Protein AF-A0A2E7BJE0-F1 (afdb_monomer)

Secondary structure (DSSP, 8-state):
--------------------PPP-PEEEEETTEEEEEEE-GGG-EEEEEEETTEEEEEEE-SSPPPS--EEEEEESSS-EEEEEEEESSSSEEEE--HHHHHHHHHHHHH-SEEEEEETTEEEEEE-TTHHHHHHHHHHHHHHHHTS--S--PPPPP-

pLDDT: mean 74.45, std 17.7, range [32.0, 92.69]

Radius of gyration: 21.96 Å; Cα contacts (8 Å, |Δi|>4): 253; chains: 1; bounding box: 70×44×65 Å

Foldseek 3Di:
DDDDDDDDDDDDPPPPPPPPDQFDWDWDDDPQKIKTWTAFPPRKIWIWIQHPVGIKTKIFDPDFADDFQWKWKDFPPDDIDTFGWDDPDRGMIITDDPVVVVVVLVSLQPGQWMWMDTPNDIDIGGSPPSNVVSVVRLVVNCVVVVHRPDDDDPDPDD

Sequence (158 aa):
MKTLFTAVTLCCAFGSVHGMGQPQWQDRSVGDSFELRLPNEDGFASILVFGPQGVGVGFEFPELLEAGTAATIRSIPGEQFNVRVSRVNAQVVKVDSHNEIDQVMKVLQTAPRLVLRVGKQTTNFATFGSAEAVRRCWTQEEDAFGGFLFGRNPPPPR

Nearest PDB structures (foldseek):
  6sws-assembly2_C-3  TM=5.948E-01  e=1.634E-02  Homo sapiens
  5tsj-assembly1_D  TM=5.157E-01  e=3.946E-01  Thermus thermophilus HB8
  6o7v-assembly1_D  TM=5.622E-01  e=1.120E+00  Saccharomyces cerevisiae S288C
  7une-assembly1_O  TM=6.892E-01  e=1.557E+00  Bos taurus
  5oht-assembly2_B  TM=5.048E-01  e=4.419E+00  Escherichia coli K-12

Mean predicted aligned error: 11.96 Å

Structure (mmCIF, N/CA/C/O backbone):
data_AF-A0A2E7BJE0-F1
#
_entry.id   AF-A0A2E7BJE0-F1
#
loop_
_atom_site.group_PDB
_atom_site.id
_atom_site.type_symbol
_atom_site.label_atom_id
_atom_site.label_alt_id
_atom_site.label_comp_id
_atom_site.label_asym_id
_atom_site.label_entity_id
_atom_site.label_seq_id
_atom_site.pdbx_PDB_ins_code
_atom_site.Cartn_x
_atom_site.Cartn_y
_atom_site.Cartn_z
_atom_site.occupancy
_atom_site.B_iso_or_equiv
_atom_site.auth_seq_id
_atom_site.auth_comp_id
_atom_site.auth_asym_id
_atom_site.auth_atom_id
_atom_site.pdbx_PDB_model_num
ATOM 1 N N . MET A 1 1 ? 51.194 -28.363 45.060 1.00 41.12 1 MET A N 1
ATOM 2 C CA . MET A 1 1 ? 50.329 -27.282 44.534 1.00 41.12 1 MET A CA 1
ATOM 3 C C . MET A 1 1 ? 49.863 -27.648 43.130 1.00 41.12 1 MET A C 1
ATOM 5 O O . MET A 1 1 ? 50.675 -28.171 42.382 1.00 41.12 1 MET A O 1
ATOM 9 N N . LYS A 1 2 ? 48.605 -27.292 42.814 1.00 35.91 2 LYS A N 1
ATOM 10 C CA . LYS A 1 2 ? 47.868 -27.362 41.530 1.00 35.91 2 LYS A CA 1
ATOM 11 C C . LYS A 1 2 ? 46.969 -28.585 41.297 1.00 35.91 2 LYS A C 1
ATOM 13 O O . LYS A 1 2 ? 47.283 -29.504 40.556 1.00 35.91 2 LYS A O 1
ATOM 18 N N . THR A 1 3 ? 45.797 -28.490 41.919 1.00 39.25 3 THR A N 1
ATOM 19 C CA . THR A 1 3 ? 44.528 -29.135 41.568 1.00 39.25 3 THR A CA 1
ATOM 20 C C . THR A 1 3 ? 44.088 -28.674 40.171 1.00 39.25 3 THR A C 1
ATOM 22 O O . THR A 1 3 ? 43.962 -27.470 39.945 1.00 39.25 3 THR A O 1
ATOM 25 N N . LEU A 1 4 ? 43.868 -29.599 39.233 1.00 45.75 4 LEU A N 1
ATOM 26 C CA . LEU A 1 4 ? 43.217 -29.306 37.953 1.00 45.75 4 LEU A CA 1
ATOM 27 C C . LEU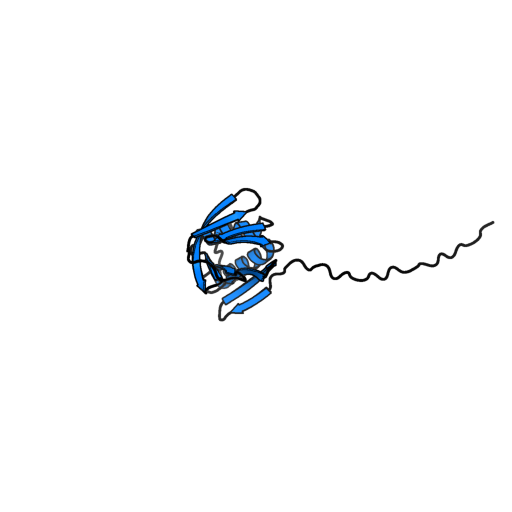 A 1 4 ? 41.696 -29.399 38.134 1.00 45.75 4 LEU A C 1
ATOM 29 O O . LEU A 1 4 ? 41.167 -30.459 38.457 1.00 45.75 4 LEU A O 1
ATOM 33 N N . PHE A 1 5 ? 41.010 -28.274 37.936 1.00 42.97 5 PHE A N 1
ATOM 34 C CA . PHE A 1 5 ? 39.556 -28.196 37.830 1.00 42.97 5 PHE A CA 1
ATOM 35 C C . PHE A 1 5 ? 39.138 -28.564 36.402 1.00 42.97 5 PHE A C 1
ATOM 37 O O . PHE A 1 5 ? 39.381 -27.803 35.467 1.00 42.97 5 PHE A O 1
ATOM 44 N N . THR A 1 6 ? 38.489 -29.713 36.227 1.00 48.44 6 THR A N 1
ATOM 45 C CA . THR A 1 6 ? 37.754 -30.037 34.999 1.00 48.44 6 THR A CA 1
ATOM 46 C C . THR A 1 6 ? 36.352 -29.446 35.123 1.00 48.44 6 THR A C 1
ATOM 48 O O . THR A 1 6 ? 35.513 -29.964 35.857 1.00 48.44 6 THR A O 1
ATOM 51 N N . ALA A 1 7 ? 36.110 -28.323 34.447 1.00 47.44 7 ALA A N 1
ATOM 52 C CA . ALA A 1 7 ? 34.785 -27.726 34.348 1.00 47.44 7 ALA A CA 1
ATOM 53 C C . ALA A 1 7 ? 33.920 -28.545 33.377 1.00 47.44 7 ALA A C 1
ATOM 55 O O . ALA A 1 7 ? 34.238 -28.675 32.197 1.00 47.44 7 ALA A O 1
ATOM 56 N N . VAL A 1 8 ? 32.823 -29.098 33.894 1.00 39.59 8 VAL A N 1
ATOM 57 C CA . VAL A 1 8 ? 31.731 -29.685 33.113 1.00 39.59 8 VAL A CA 1
ATOM 58 C C . VAL A 1 8 ? 30.942 -28.532 32.494 1.00 39.59 8 VAL A C 1
ATOM 60 O O . VAL A 1 8 ? 30.263 -27.789 33.200 1.00 39.59 8 VAL A O 1
ATOM 63 N N . THR A 1 9 ? 31.050 -28.348 31.179 1.00 41.47 9 THR A N 1
ATOM 64 C CA . THR A 1 9 ? 30.223 -27.391 30.434 1.00 41.47 9 THR A CA 1
ATOM 65 C C . THR A 1 9 ? 28.803 -27.940 30.331 1.00 41.47 9 THR A C 1
ATOM 67 O O . THR A 1 9 ? 28.523 -28.856 29.561 1.00 41.47 9 THR A O 1
ATOM 70 N N . LEU A 1 10 ? 27.914 -27.387 31.154 1.00 37.47 10 LEU A N 1
ATOM 71 C CA . LEU A 1 10 ? 26.484 -27.656 31.142 1.00 37.47 10 LEU A CA 1
ATOM 72 C C . LEU A 1 10 ? 25.804 -26.841 30.029 1.00 37.47 10 LEU A C 1
ATOM 74 O O . LEU A 1 10 ? 25.975 -25.629 29.941 1.00 37.47 10 LEU A O 1
ATOM 78 N N . CYS A 1 11 ? 25.043 -27.560 29.206 1.00 34.88 11 CYS A N 1
ATOM 79 C CA . CYS A 1 11 ? 23.914 -27.160 28.368 1.00 34.88 11 CYS A CA 1
ATOM 80 C C . CYS A 1 11 ? 23.576 -25.660 28.256 1.00 34.88 11 CYS A C 1
ATOM 82 O O . CYS A 1 11 ? 22.959 -25.092 29.150 1.00 34.88 11 CYS A O 1
ATOM 84 N N . CYS A 1 12 ? 23.742 -25.118 27.050 1.00 35.38 12 CYS A N 1
ATOM 85 C CA . CYS A 1 12 ? 22.712 -24.274 26.449 1.00 35.38 12 CYS A CA 1
ATOM 86 C C . CYS A 1 12 ? 22.310 -24.938 25.133 1.00 35.38 12 CYS A C 1
ATOM 88 O O . CYS A 1 12 ? 22.893 -24.683 24.081 1.00 35.38 12 CYS A O 1
ATOM 90 N N . ALA A 1 13 ? 21.323 -25.834 25.202 1.00 38.84 13 ALA A N 1
ATOM 91 C CA . ALA A 1 13 ? 20.488 -26.090 24.045 1.00 38.84 13 ALA A CA 1
ATOM 92 C C . ALA A 1 13 ? 19.822 -24.749 23.726 1.00 38.84 13 ALA A C 1
ATOM 94 O O . ALA A 1 13 ? 18.923 -24.311 24.445 1.00 38.84 13 ALA A O 1
ATOM 95 N N . PHE A 1 14 ? 20.326 -24.053 22.708 1.00 42.44 14 PHE A N 1
ATOM 96 C CA . PHE A 1 14 ? 19.620 -22.938 22.103 1.00 42.44 14 PHE A CA 1
ATOM 97 C C . PHE A 1 14 ? 18.357 -23.525 21.483 1.00 42.44 14 PHE A C 1
ATOM 99 O O . PHE A 1 14 ? 18.335 -23.918 20.320 1.00 42.44 14 PHE A O 1
ATOM 106 N N . GLY A 1 15 ? 17.310 -23.643 22.299 1.00 32.00 15 GLY A N 1
ATOM 107 C CA . GLY A 1 15 ? 15.957 -23.678 21.797 1.00 32.00 15 GLY A CA 1
ATOM 108 C C . GLY A 1 15 ? 15.804 -22.414 20.974 1.00 32.00 15 GLY A C 1
ATOM 109 O O . GLY A 1 15 ? 15.786 -21.312 21.523 1.00 32.00 15 GLY A O 1
ATOM 110 N N . SER A 1 16 ? 15.788 -22.571 19.655 1.00 35.09 16 SER A N 1
ATOM 111 C CA . SER A 1 16 ? 15.324 -21.544 18.744 1.00 35.09 16 SER A CA 1
ATOM 112 C C . SER A 1 16 ? 13.900 -21.222 19.172 1.00 35.09 16 SER A C 1
ATOM 114 O O . SER A 1 16 ? 12.951 -21.929 18.839 1.00 35.09 16 SER A O 1
ATOM 116 N N . VAL A 1 17 ? 13.757 -20.184 19.992 1.00 40.19 17 VAL A N 1
ATOM 117 C CA . VAL A 1 17 ? 12.490 -19.491 20.145 1.00 40.19 17 VAL A CA 1
ATOM 118 C C . VAL A 1 17 ? 12.124 -19.121 18.717 1.00 40.19 17 VAL A C 1
ATOM 120 O O . VAL A 1 17 ? 12.874 -18.389 18.071 1.00 40.19 17 VAL A O 1
ATOM 123 N N . HIS A 1 18 ? 11.047 -19.704 18.188 1.00 38.28 18 HIS A N 1
ATOM 124 C CA . HIS A 1 18 ? 10.419 -19.197 16.981 1.00 38.28 18 HIS A CA 1
ATOM 125 C C . HIS A 1 18 ? 10.107 -17.737 17.293 1.00 38.28 18 HIS A C 1
ATOM 127 O O . HIS A 1 18 ? 9.156 -17.440 18.016 1.00 38.28 18 HIS A O 1
ATOM 133 N N . GLY A 1 19 ? 10.992 -16.833 16.864 1.00 38.56 19 GLY A N 1
ATOM 134 C CA . GLY A 1 19 ? 10.733 -15.412 16.933 1.00 38.56 19 GLY A CA 1
ATOM 135 C C . GLY A 1 19 ? 9.394 -15.212 16.252 1.00 38.56 19 GLY A C 1
ATOM 136 O O . GLY A 1 19 ? 9.180 -15.769 15.176 1.00 38.56 19 GLY A O 1
ATOM 137 N N . MET A 1 20 ? 8.483 -14.494 16.906 1.00 46.56 20 MET A N 1
ATOM 138 C CA . MET A 1 20 ? 7.312 -13.936 16.241 1.00 46.56 20 MET A CA 1
ATOM 139 C C . MET A 1 20 ? 7.823 -13.259 14.971 1.00 46.56 20 MET A C 1
ATOM 141 O O . MET A 1 20 ? 8.477 -12.217 15.042 1.00 46.56 20 MET A O 1
ATOM 145 N N . GLY A 1 21 ? 7.672 -13.952 13.841 1.00 57.34 21 GLY A N 1
ATOM 146 C CA . GLY A 1 21 ? 8.295 -13.565 12.591 1.00 57.34 21 GLY A CA 1
ATOM 147 C C . GLY A 1 21 ? 7.739 -12.209 12.220 1.00 57.34 21 GLY A C 1
ATOM 148 O O . GLY A 1 21 ? 6.521 -12.042 12.169 1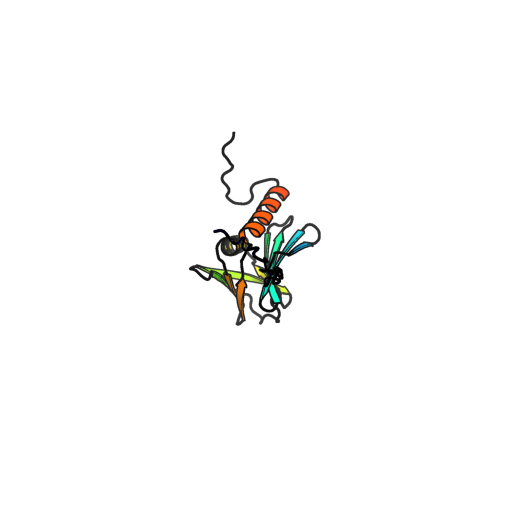.00 57.34 21 GLY A O 1
ATOM 149 N N . GLN A 1 22 ? 8.618 -11.231 12.015 1.00 63.62 22 GLN A N 1
ATOM 150 C CA . GLN A 1 22 ? 8.193 -9.962 11.442 1.00 63.62 22 GLN A CA 1
ATOM 151 C C . GLN A 1 22 ? 7.412 -10.258 10.155 1.00 63.62 22 GLN A C 1
ATOM 153 O O . GLN A 1 22 ? 7.837 -11.143 9.403 1.00 63.62 22 GLN A O 1
ATOM 158 N N . PRO A 1 23 ? 6.286 -9.571 9.899 1.00 71.44 23 PRO A N 1
ATOM 159 C CA . PRO A 1 23 ? 5.521 -9.823 8.693 1.00 71.44 23 PRO A CA 1
ATOM 160 C C . PRO A 1 23 ? 6.409 -9.652 7.461 1.00 71.44 23 PRO A C 1
ATOM 162 O O . PRO A 1 23 ? 7.149 -8.674 7.353 1.00 71.44 23 PRO A O 1
ATOM 165 N N . GLN A 1 24 ? 6.367 -10.630 6.560 1.00 79.75 24 GLN A N 1
ATOM 166 C CA . GLN A 1 24 ? 7.159 -10.633 5.334 1.00 79.75 24 GLN A CA 1
ATOM 167 C C . GLN A 1 24 ? 6.257 -10.444 4.121 1.00 79.75 24 GLN A C 1
ATOM 169 O O . GLN A 1 24 ? 5.105 -10.882 4.109 1.00 79.75 24 GLN A O 1
ATOM 174 N N . TRP A 1 25 ? 6.805 -9.803 3.092 1.00 85.50 25 TRP A N 1
ATOM 175 C CA . TRP A 1 25 ? 6.146 -9.692 1.800 1.00 85.50 25 TRP A CA 1
ATOM 176 C C . TRP A 1 25 ? 6.017 -11.069 1.158 1.00 85.50 25 TRP A C 1
ATOM 178 O O . TRP A 1 25 ? 7.005 -11.780 0.996 1.00 85.50 25 TRP A O 1
ATOM 188 N N . GLN A 1 26 ? 4.794 -11.410 0.778 1.00 86.75 26 GLN A N 1
ATOM 189 C CA . GLN A 1 26 ? 4.461 -12.588 -0.002 1.00 86.75 26 GLN A CA 1
ATOM 190 C C . GLN A 1 26 ? 4.305 -12.162 -1.453 1.00 86.75 26 GLN A C 1
ATOM 192 O O . GLN A 1 26 ? 3.567 -11.220 -1.747 1.00 86.75 26 GLN A O 1
ATOM 197 N N . ASP A 1 27 ? 5.014 -12.832 -2.348 1.00 87.06 27 ASP A N 1
ATOM 198 C CA . ASP A 1 27 ? 4.915 -12.595 -3.777 1.00 87.06 27 ASP A CA 1
ATOM 199 C C . ASP A 1 27 ? 3.991 -13.586 -4.481 1.00 87.06 27 ASP A C 1
ATOM 201 O O . ASP A 1 27 ? 3.870 -14.751 -4.098 1.00 87.06 27 ASP A O 1
ATOM 205 N N . ARG A 1 28 ? 3.315 -13.101 -5.525 1.00 86.31 28 ARG A N 1
ATOM 206 C CA . ARG A 1 28 ? 2.425 -13.907 -6.354 1.00 86.31 28 ARG A CA 1
ATOM 207 C C . ARG A 1 28 ? 2.326 -13.341 -7.767 1.00 86.31 28 ARG A C 1
ATOM 209 O O . ARG A 1 28 ? 2.110 -12.150 -7.949 1.00 86.31 28 ARG A O 1
ATOM 216 N N . SER A 1 29 ? 2.378 -14.203 -8.779 1.00 84.88 29 SER A N 1
ATOM 217 C CA . SER A 1 29 ? 2.027 -13.828 -10.156 1.00 84.88 29 SER A CA 1
ATOM 218 C C . SER A 1 29 ? 0.507 -13.781 -10.356 1.00 84.88 29 SER A C 1
ATOM 220 O O . SER A 1 29 ? -0.219 -14.685 -9.930 1.00 84.88 29 SER A O 1
ATOM 222 N N . VAL A 1 30 ? 0.027 -12.739 -11.033 1.00 82.25 30 VAL A N 1
ATOM 223 C CA . VAL A 1 30 ? -1.387 -12.472 -11.325 1.00 82.25 30 VAL A CA 1
ATOM 224 C C . VAL A 1 30 ? -1.522 -12.088 -12.802 1.00 82.25 30 VAL A C 1
ATOM 226 O O . VAL A 1 30 ? -1.518 -10.914 -13.161 1.00 82.25 30 VAL A O 1
ATOM 229 N N . GLY A 1 31 ? -1.633 -13.091 -13.678 1.00 83.25 31 GLY A N 1
ATOM 230 C CA . GLY A 1 31 ? -1.600 -12.873 -15.130 1.00 83.25 31 GLY A CA 1
ATOM 231 C C . GLY A 1 31 ? -0.245 -12.311 -15.568 1.00 83.25 31 GLY A C 1
ATOM 232 O O . GLY A 1 31 ? 0.786 -12.834 -15.152 1.00 83.25 31 GLY A O 1
ATOM 233 N N . ASP A 1 32 ? -0.262 -11.226 -16.344 1.00 80.94 32 ASP A N 1
ATOM 234 C CA . ASP A 1 32 ? 0.942 -10.470 -16.735 1.00 80.94 32 ASP A CA 1
ATOM 235 C C . ASP A 1 32 ? 1.431 -9.508 -15.638 1.00 80.94 32 ASP A C 1
ATOM 237 O O . ASP A 1 32 ? 2.372 -8.742 -15.845 1.00 80.94 32 ASP A O 1
ATOM 241 N N . SER A 1 33 ? 0.776 -9.525 -14.476 1.00 81.81 33 SER A N 1
ATOM 242 C CA . SER A 1 33 ? 1.116 -8.699 -13.327 1.00 81.81 33 SER A CA 1
ATOM 243 C C . SER A 1 33 ? 1.746 -9.520 -12.204 1.00 81.81 33 SER A C 1
ATOM 245 O O . SER A 1 33 ? 1.633 -10.745 -12.121 1.00 81.81 33 SER A O 1
ATOM 247 N N . PHE A 1 34 ? 2.383 -8.819 -11.283 1.00 84.00 34 PHE A N 1
ATOM 248 C CA . PHE A 1 34 ? 3.000 -9.341 -10.081 1.00 84.00 34 PHE A CA 1
ATOM 249 C C . PHE A 1 34 ? 2.425 -8.619 -8.867 1.00 84.00 34 PHE A C 1
ATOM 251 O O . PHE A 1 34 ? 2.302 -7.398 -8.863 1.00 84.00 34 PHE A O 1
ATOM 258 N N . GLU A 1 35 ? 2.053 -9.368 -7.840 1.00 88.44 35 GLU A N 1
ATOM 259 C CA . GLU A 1 35 ? 1.487 -8.850 -6.603 1.00 88.44 35 GLU A CA 1
ATOM 260 C C . GLU A 1 35 ? 2.453 -9.107 -5.449 1.00 88.44 35 GLU A C 1
ATOM 262 O O . GLU A 1 35 ? 2.961 -10.216 -5.271 1.00 88.44 35 GLU A O 1
ATOM 267 N N . LEU A 1 36 ? 2.684 -8.071 -4.647 1.00 88.62 36 LEU A N 1
ATOM 268 C CA . LEU A 1 36 ? 3.309 -8.160 -3.342 1.00 88.62 36 LEU A CA 1
ATOM 269 C C . LEU A 1 36 ? 2.266 -7.875 -2.281 1.00 88.62 36 LEU A C 1
ATOM 271 O O . LEU A 1 36 ? 1.646 -6.812 -2.270 1.00 88.62 36 LEU A O 1
ATOM 275 N N . ARG A 1 37 ? 2.113 -8.808 -1.351 1.00 89.44 37 ARG A N 1
ATOM 276 C CA . ARG A 1 37 ? 1.179 -8.690 -0.241 1.00 89.44 37 ARG A CA 1
ATOM 277 C C . ARG A 1 37 ? 1.933 -8.739 1.073 1.00 89.44 37 ARG A C 1
ATOM 279 O O . ARG A 1 37 ? 2.669 -9.685 1.328 1.00 89.44 37 ARG A O 1
ATOM 286 N N . LEU A 1 38 ? 1.744 -7.730 1.914 1.00 88.75 38 LEU A N 1
ATOM 287 C CA . LEU A 1 38 ? 2.269 -7.698 3.276 1.00 88.75 38 LEU A CA 1
ATOM 288 C C . LEU A 1 38 ? 1.109 -7.930 4.243 1.00 88.75 38 LEU A C 1
ATOM 290 O O . LEU A 1 38 ? 0.328 -7.000 4.472 1.00 88.75 38 LEU A O 1
ATOM 294 N N . PRO A 1 39 ? 0.964 -9.144 4.800 1.00 88.75 39 PRO A N 1
ATOM 295 C CA . PRO A 1 39 ? 0.046 -9.369 5.905 1.00 88.75 39 PRO A CA 1
ATOM 296 C C . PRO A 1 39 ? 0.449 -8.495 7.092 1.00 88.75 39 PRO A C 1
ATOM 298 O O . PRO A 1 39 ? 1.631 -8.290 7.351 1.00 88.75 39 PRO A O 1
ATOM 301 N N . ASN A 1 40 ? -0.533 -7.982 7.809 1.00 84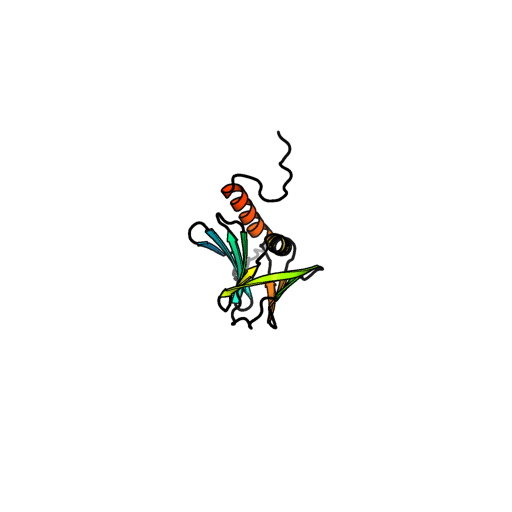.75 40 ASN A N 1
ATOM 302 C CA . ASN A 1 40 ? -0.357 -7.193 9.017 1.00 84.75 40 ASN A CA 1
ATOM 303 C C . ASN A 1 40 ? -1.068 -7.877 10.192 1.00 84.75 40 ASN A C 1
ATOM 305 O O . ASN A 1 40 ? -1.606 -8.979 10.060 1.00 84.75 40 ASN A O 1
ATOM 309 N N . GLU A 1 41 ? -1.040 -7.228 11.354 1.00 79.06 41 GLU A N 1
ATOM 310 C CA . GLU A 1 41 ? -1.816 -7.646 12.526 1.00 79.06 41 GLU A CA 1
ATOM 311 C C . GLU A 1 41 ? -3.315 -7.725 12.175 1.00 79.06 41 GLU A C 1
ATOM 313 O O . GLU A 1 41 ? -3.762 -7.112 11.207 1.00 79.06 41 GLU A O 1
ATOM 318 N N . ASP A 1 42 ? -4.084 -8.527 12.913 1.00 83.38 42 ASP A N 1
ATOM 319 C CA . ASP A 1 42 ? -5.552 -8.629 12.809 1.00 83.38 42 ASP A CA 1
ATOM 320 C C . ASP A 1 42 ? -6.133 -8.966 11.414 1.00 83.38 42 ASP A C 1
ATOM 322 O O . ASP A 1 42 ? -7.326 -8.800 11.171 1.00 83.38 42 ASP A O 1
ATOM 326 N N . GLY A 1 43 ? -5.316 -9.484 10.490 1.00 83.75 43 GLY A N 1
ATOM 327 C CA . GLY A 1 43 ? -5.759 -9.917 9.158 1.00 83.75 43 GLY A CA 1
ATOM 328 C C . GLY A 1 43 ? -5.794 -8.816 8.093 1.00 83.75 43 GLY A C 1
ATOM 329 O O . GLY A 1 43 ? -6.233 -9.074 6.974 1.00 83.75 43 GLY A O 1
ATOM 330 N N . PHE A 1 44 ? -5.306 -7.611 8.399 1.00 89.38 44 PHE A N 1
ATOM 331 C CA . PHE A 1 44 ? -5.125 -6.556 7.399 1.00 89.38 44 PHE A CA 1
ATOM 332 C C . PHE A 1 44 ? -3.997 -6.902 6.417 1.00 89.38 44 PHE A C 1
ATOM 334 O O . PHE A 1 44 ? -3.068 -7.639 6.753 1.00 89.38 44 PHE A O 1
ATOM 341 N N . ALA A 1 45 ? -4.016 -6.328 5.212 1.00 90.44 45 ALA A N 1
ATOM 342 C CA . ALA A 1 45 ? -2.881 -6.439 4.297 1.00 90.44 45 ALA A CA 1
ATOM 343 C C . ALA A 1 45 ? -2.649 -5.176 3.463 1.00 90.44 45 ALA A C 1
ATOM 345 O O . ALA A 1 45 ? -3.594 -4.551 2.985 1.00 90.44 45 ALA A O 1
ATOM 346 N N . SER A 1 46 ? -1.377 -4.841 3.249 1.00 91.19 46 SER A N 1
ATOM 347 C CA . SER A 1 46 ? -0.970 -3.900 2.201 1.00 91.19 46 SER A CA 1
ATOM 348 C C . SER A 1 46 ? -0.720 -4.688 0.919 1.00 91.19 46 SER A C 1
ATOM 350 O O . SER A 1 46 ? -0.066 -5.732 0.961 1.00 91.19 46 SER A O 1
ATOM 352 N N . ILE A 1 47 ? -1.222 -4.196 -0.209 1.00 91.50 47 ILE A N 1
ATOM 353 C CA . ILE A 1 47 ? -1.124 -4.856 -1.512 1.00 91.50 47 ILE A CA 1
ATOM 354 C C . ILE A 1 47 ? -0.448 -3.899 -2.484 1.00 91.50 47 ILE A C 1
ATOM 356 O O . ILE A 1 47 ? -0.866 -2.750 -2.626 1.00 91.50 47 ILE A O 1
ATOM 360 N N . LEU A 1 48 ? 0.576 -4.381 -3.174 1.00 90.19 48 LEU A N 1
ATOM 361 C CA . LEU A 1 48 ? 1.192 -3.690 -4.291 1.00 90.19 48 LEU A CA 1
ATOM 362 C C . LEU A 1 48 ? 1.075 -4.566 -5.534 1.00 90.19 48 LEU A C 1
ATOM 364 O O . LEU A 1 48 ? 1.397 -5.748 -5.476 1.00 90.19 48 LEU A O 1
ATOM 368 N N . VAL A 1 49 ? 0.619 -3.999 -6.644 1.00 87.56 49 VAL A N 1
ATOM 369 C CA . VAL A 1 49 ? 0.460 -4.704 -7.920 1.00 87.56 49 VAL A CA 1
ATOM 370 C C . VAL A 1 49 ? 1.308 -4.010 -8.974 1.00 87.56 49 VAL A C 1
ATOM 372 O O . VAL A 1 49 ? 1.293 -2.788 -9.069 1.00 87.56 49 VAL A O 1
ATOM 375 N N . PHE A 1 50 ? 2.010 -4.792 -9.782 1.00 82.69 50 PHE A N 1
ATOM 376 C CA . PHE A 1 50 ? 2.925 -4.332 -10.822 1.00 82.69 50 PHE A CA 1
ATOM 377 C C . PHE A 1 50 ? 2.561 -5.006 -12.120 1.00 82.69 50 PHE A C 1
ATOM 379 O O . PHE A 1 50 ? 2.374 -6.215 -12.133 1.00 82.69 50 PHE A O 1
ATOM 386 N N . GLY A 1 51 ? 2.484 -4.265 -13.212 1.00 78.44 51 GLY A N 1
ATOM 387 C CA . GLY A 1 51 ? 2.246 -4.872 -14.512 1.00 78.44 51 GLY A CA 1
ATOM 388 C C . GLY A 1 51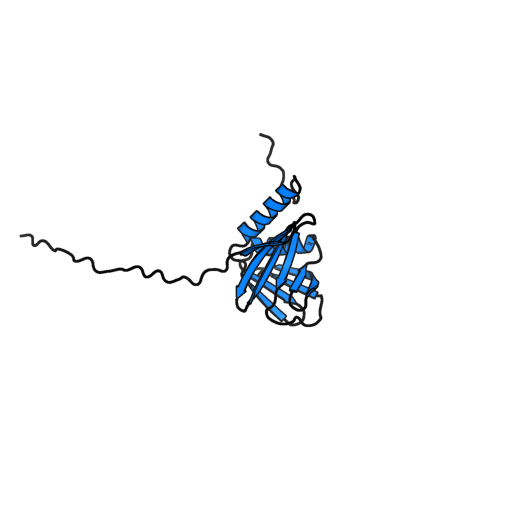 ? 2.396 -3.873 -15.647 1.00 78.44 51 GLY A C 1
ATOM 389 O O . GLY A 1 51 ? 2.798 -2.733 -15.416 1.00 78.44 51 GLY A O 1
ATOM 390 N N . PRO A 1 52 ? 2.007 -4.255 -16.873 1.00 71.06 52 PRO A N 1
ATOM 391 C CA . PRO A 1 52 ? 2.139 -3.412 -18.065 1.00 71.06 52 PRO A CA 1
ATOM 392 C C . PRO A 1 52 ? 1.422 -2.056 -17.971 1.00 71.06 52 PRO A C 1
ATOM 394 O O . PRO A 1 52 ? 1.673 -1.168 -18.778 1.00 71.06 52 PRO A O 1
ATOM 397 N N . GLN A 1 53 ? 0.503 -1.904 -17.013 1.00 73.44 53 GLN A N 1
ATOM 398 C CA . GLN A 1 53 ? -0.254 -0.673 -16.773 1.00 73.44 53 GLN A CA 1
ATOM 399 C C . GLN A 1 53 ? 0.297 0.176 -15.611 1.00 73.44 53 GLN A C 1
ATOM 401 O O . GLN A 1 53 ? -0.357 1.136 -15.210 1.00 73.44 53 GLN A O 1
ATOM 406 N N . GLY A 1 54 ? 1.474 -0.172 -15.079 1.00 78.94 54 GLY A N 1
ATOM 407 C CA . GLY A 1 54 ? 2.159 0.537 -13.994 1.00 78.94 54 GLY A CA 1
ATOM 408 C C . GLY A 1 54 ? 1.947 -0.084 -12.610 1.00 78.94 54 GLY A C 1
ATOM 409 O O . GLY A 1 54 ? 1.600 -1.264 -12.475 1.00 78.94 54 GLY A O 1
ATOM 410 N N . VAL A 1 55 ? 2.166 0.731 -11.573 1.00 84.12 55 VAL A N 1
ATOM 411 C CA . VAL A 1 55 ? 1.995 0.360 -10.158 1.00 84.12 55 VAL A CA 1
ATOM 412 C C . VAL A 1 55 ? 0.574 0.621 -9.667 1.00 84.12 55 VAL A C 1
ATOM 414 O O . VAL A 1 55 ? 0.002 1.687 -9.881 1.00 84.12 55 VAL A O 1
ATOM 417 N N . GLY A 1 56 ? 0.023 -0.328 -8.916 1.00 88.50 56 GLY A N 1
ATOM 418 C CA . GLY A 1 56 ? -1.163 -0.152 -8.086 1.00 88.50 56 GLY A CA 1
ATOM 419 C C . GLY A 1 56 ? -0.839 -0.346 -6.609 1.00 88.50 56 GLY A C 1
ATOM 420 O O . GLY A 1 56 ? -0.112 -1.266 -6.245 1.00 88.50 56 GLY A O 1
ATOM 421 N N . VAL A 1 57 ? -1.427 0.489 -5.752 1.00 91.25 57 VAL A N 1
ATOM 422 C CA . VAL A 1 57 ? -1.362 0.336 -4.292 1.00 91.25 57 VAL A CA 1
ATOM 423 C C . VAL A 1 57 ? -2.769 0.145 -3.751 1.00 91.25 57 VAL A C 1
ATOM 425 O O . VAL A 1 57 ? -3.681 0.905 -4.088 1.00 91.25 57 VAL A O 1
ATOM 428 N N . GLY A 1 58 ? -2.944 -0.868 -2.912 1.00 92.69 58 GLY A N 1
ATOM 429 C CA . GLY A 1 58 ? -4.211 -1.195 -2.286 1.00 92.69 58 GLY A CA 1
ATOM 430 C C . GLY A 1 58 ? -4.061 -1.670 -0.850 1.00 92.69 58 GLY A C 1
ATOM 431 O O . GLY A 1 58 ? -2.965 -1.953 -0.364 1.00 92.69 58 GLY A O 1
ATOM 432 N N . PHE A 1 59 ? -5.198 -1.743 -0.171 1.00 92.62 59 PHE A N 1
ATOM 433 C CA . PHE A 1 59 ? -5.293 -2.148 1.224 1.00 92.62 59 PHE A CA 1
ATOM 434 C C . PHE A 1 59 ? -6.494 -3.063 1.406 1.00 92.62 59 PHE A C 1
ATOM 436 O O . PHE A 1 59 ? -7.587 -2.764 0.918 1.00 92.62 59 PHE A O 1
ATOM 443 N N . GLU A 1 60 ? -6.277 -4.161 2.118 1.00 92.19 60 GLU A N 1
ATOM 444 C CA . GLU A 1 60 ? -7.293 -5.153 2.435 1.00 92.19 60 GLU A CA 1
ATOM 445 C C . GLU A 1 60 ? -7.613 -5.157 3.923 1.00 92.19 60 GLU A C 1
ATOM 447 O O . GLU A 1 60 ? -6.723 -5.093 4.779 1.00 92.19 60 GLU A O 1
ATOM 452 N N . PHE A 1 61 ? -8.910 -5.243 4.200 1.00 91.31 61 PHE A N 1
ATOM 453 C CA . PHE A 1 61 ? -9.496 -5.195 5.526 1.00 91.31 61 PHE A CA 1
ATOM 454 C C . PHE A 1 61 ? -10.152 -6.548 5.854 1.00 91.31 61 PHE A C 1
ATOM 456 O O . PHE A 1 61 ? -10.810 -7.134 4.994 1.00 91.31 61 PHE A O 1
ATOM 463 N N . PRO A 1 62 ? -10.031 -7.045 7.098 1.00 88.94 62 PRO A N 1
ATOM 464 C CA . PRO A 1 62 ? -10.672 -8.287 7.526 1.00 88.94 62 PRO A CA 1
ATOM 465 C C . PRO A 1 62 ? -12.200 -8.152 7.565 1.00 88.94 62 PRO A C 1
ATOM 467 O O . PRO A 1 62 ? -12.917 -9.135 7.401 1.00 88.94 62 PRO A O 1
ATOM 470 N N . GLU A 1 63 ? -12.709 -6.928 7.719 1.00 88.62 63 GLU A N 1
ATOM 471 C CA . GLU A 1 63 ? -14.133 -6.608 7.760 1.00 88.62 63 GLU A CA 1
ATOM 472 C C . GLU A 1 63 ? -14.576 -5.810 6.532 1.00 88.62 63 GLU A C 1
ATOM 474 O O . GLU A 1 63 ? -13.777 -5.169 5.846 1.00 88.62 63 GLU A O 1
ATOM 479 N N . LEU A 1 64 ? -15.885 -5.828 6.272 1.00 89.19 64 LEU A N 1
ATOM 480 C CA . LEU A 1 64 ? -16.487 -5.046 5.197 1.00 89.19 64 LEU A CA 1
ATOM 481 C C . LEU A 1 64 ? -16.298 -3.549 5.458 1.00 89.19 64 LEU A C 1
ATOM 483 O O . LEU A 1 64 ? -16.554 -3.046 6.554 1.00 89.19 64 LEU A O 1
ATOM 487 N N . LEU A 1 65 ? -15.899 -2.829 4.415 1.00 84.31 65 LEU A N 1
ATOM 488 C CA . LEU A 1 65 ? -15.742 -1.384 4.469 1.00 84.31 65 LEU A CA 1
ATOM 489 C C . LEU A 1 65 ? -17.109 -0.692 4.394 1.00 84.31 65 LEU A C 1
ATOM 491 O O . LEU A 1 65 ? -17.887 -0.922 3.455 1.00 84.31 65 LEU A O 1
ATOM 495 N N . GLU A 1 66 ? -17.375 0.240 5.316 1.00 80.00 66 GLU A N 1
ATOM 496 C CA . GLU A 1 66 ? -18.525 1.149 5.196 1.00 80.00 66 GLU A CA 1
ATOM 497 C C . GLU A 1 66 ? -18.473 1.896 3.853 1.00 80.00 66 GLU A C 1
ATOM 499 O O . GLU A 1 66 ? -17.397 2.203 3.338 1.00 80.00 66 GLU A O 1
ATOM 504 N N . ALA A 1 67 ? -19.631 2.170 3.248 1.00 66.62 67 ALA A N 1
ATOM 505 C CA . ALA A 1 67 ? -19.699 2.890 1.978 1.00 66.62 67 ALA A CA 1
ATOM 506 C C . ALA A 1 67 ? -19.066 4.292 2.108 1.00 66.62 67 ALA A C 1
ATOM 508 O O . ALA A 1 67 ? -19.565 5.148 2.834 1.00 66.62 67 ALA A O 1
ATOM 509 N N . GLY A 1 68 ? -17.959 4.516 1.399 1.00 66.69 68 GLY A N 1
ATOM 510 C CA . GLY A 1 68 ? -17.210 5.770 1.391 1.00 66.69 68 GLY A CA 1
ATOM 511 C C . GLY A 1 68 ? -15.954 5.653 0.526 1.00 66.69 68 GLY A C 1
ATOM 512 O O . GLY A 1 68 ? -15.346 4.587 0.462 1.00 66.69 68 GLY A O 1
ATOM 513 N N . THR A 1 69 ? -15.596 6.732 -0.172 1.00 65.62 69 THR A N 1
ATOM 514 C CA . THR A 1 69 ? -14.477 6.787 -1.142 1.00 65.62 69 THR A CA 1
ATOM 515 C C . THR A 1 69 ? -13.329 7.692 -0.696 1.00 65.62 69 THR A C 1
ATOM 517 O O . THR A 1 69 ? -12.314 7.811 -1.379 1.00 65.62 69 THR A O 1
ATOM 520 N N . ALA A 1 70 ? -13.479 8.363 0.447 1.00 76.69 70 ALA A N 1
ATOM 521 C CA . ALA A 1 70 ? -12.437 9.213 0.996 1.00 76.69 70 ALA A CA 1
ATOM 522 C C . ALA A 1 70 ? -11.532 8.393 1.914 1.00 76.69 70 ALA A C 1
ATOM 524 O O . ALA A 1 70 ? -12.015 7.757 2.860 1.00 76.69 70 ALA A O 1
ATOM 525 N N . ALA A 1 71 ? -10.229 8.458 1.646 1.00 86.38 71 ALA A N 1
ATOM 526 C CA . ALA A 1 71 ? -9.216 7.909 2.519 1.00 86.38 71 ALA A CA 1
ATOM 527 C C . ALA A 1 71 ? -8.196 8.970 2.933 1.00 86.38 71 ALA A C 1
ATOM 529 O O . ALA A 1 71 ? -7.816 9.862 2.172 1.00 86.38 71 ALA A O 1
ATOM 530 N N . THR A 1 72 ? -7.733 8.851 4.168 1.00 87.81 72 THR A N 1
ATOM 531 C CA . THR A 1 72 ? -6.636 9.657 4.692 1.00 87.81 72 THR A CA 1
ATOM 532 C C . THR A 1 72 ? -5.523 8.719 5.117 1.00 87.81 72 THR A C 1
ATOM 534 O O . THR A 1 72 ? -5.754 7.786 5.886 1.00 87.81 72 THR A O 1
ATOM 537 N N . ILE A 1 73 ? 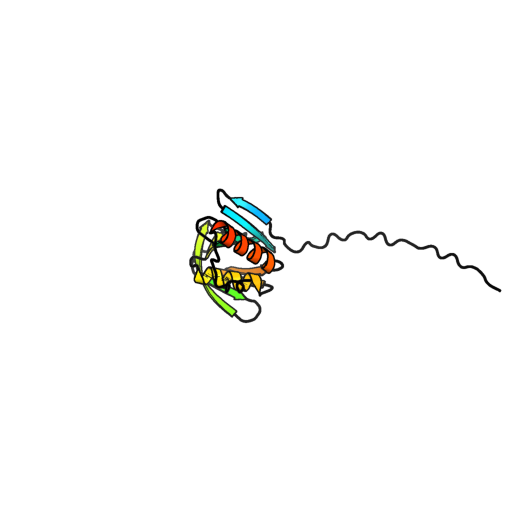-4.318 8.988 4.629 1.00 86.25 73 ILE A N 1
ATOM 538 C CA . ILE A 1 73 ? -3.103 8.264 4.980 1.00 86.25 73 ILE A CA 1
ATOM 539 C C . ILE A 1 73 ? -2.236 9.158 5.852 1.00 86.25 73 ILE A C 1
ATOM 541 O O . ILE A 1 73 ? -2.088 10.348 5.587 1.00 86.25 73 ILE A O 1
ATOM 545 N N . ARG A 1 74 ? -1.650 8.589 6.901 1.00 86.50 74 ARG A N 1
ATOM 546 C CA . ARG A 1 74 ? -0.739 9.295 7.797 1.00 86.50 74 ARG A CA 1
ATOM 547 C C . ARG A 1 74 ? 0.468 8.433 8.142 1.00 86.50 74 ARG A C 1
ATOM 549 O O . ARG A 1 74 ? 0.310 7.277 8.526 1.00 86.50 74 ARG A O 1
ATOM 556 N N . SER A 1 75 ? 1.667 9.005 8.075 1.00 79.88 75 SER A N 1
ATOM 557 C CA . SER A 1 75 ? 2.857 8.407 8.684 1.00 79.88 75 SER A CA 1
ATOM 558 C C . SER A 1 75 ? 2.877 8.720 10.185 1.00 79.88 75 SER A C 1
ATOM 560 O O . SER A 1 75 ? 2.518 9.820 10.620 1.00 79.88 75 SER A O 1
ATOM 562 N N . ILE A 1 76 ? 3.275 7.753 11.019 1.00 67.81 76 ILE A N 1
ATOM 563 C CA . ILE A 1 76 ? 3.279 7.962 12.480 1.00 67.81 76 ILE A CA 1
ATOM 564 C C . ILE A 1 76 ? 4.261 9.068 12.925 1.00 67.81 76 ILE A C 1
ATOM 566 O O . ILE A 1 76 ? 3.950 9.756 13.899 1.00 67.81 76 ILE A O 1
ATOM 570 N N . PRO A 1 77 ? 5.332 9.391 12.175 1.00 60.53 77 PRO A N 1
ATOM 571 C CA . PRO A 1 77 ? 5.943 10.710 12.256 1.00 60.53 77 PRO A CA 1
ATOM 572 C C . PRO A 1 77 ? 5.586 11.591 11.043 1.00 60.53 77 PRO A C 1
ATOM 574 O O . PRO A 1 77 ? 6.151 11.445 9.962 1.00 60.53 77 PRO A O 1
ATOM 577 N N . GLY A 1 78 ? 4.716 12.579 11.276 1.00 62.66 78 GLY A N 1
ATOM 578 C CA . GLY A 1 78 ? 4.852 13.912 10.673 1.00 62.66 78 GLY A CA 1
ATOM 579 C C . GLY A 1 78 ? 3.989 14.291 9.466 1.00 62.66 78 GLY A C 1
ATOM 580 O O . GLY A 1 78 ? 3.724 15.481 9.325 1.00 62.66 78 GLY A O 1
ATOM 581 N N . GLU A 1 79 ? 3.501 13.366 8.633 1.00 78.56 79 GLU A N 1
ATOM 582 C CA . GLU A 1 79 ? 2.798 13.745 7.390 1.00 78.56 79 GLU A CA 1
ATOM 583 C C . GLU A 1 79 ? 1.419 13.080 7.269 1.00 78.56 79 GLU A C 1
ATOM 585 O O . GLU A 1 79 ? 1.251 11.892 7.553 1.00 78.56 79 GLU A O 1
ATOM 590 N N . GLN A 1 80 ? 0.419 13.865 6.854 1.00 84.38 80 GLN A N 1
ATOM 591 C CA . GLN A 1 80 ? -0.931 13.406 6.530 1.00 84.38 80 GLN A CA 1
ATOM 592 C C . GLN A 1 80 ? -1.258 13.782 5.084 1.00 84.38 80 GLN A C 1
ATOM 594 O O . GLN A 1 80 ? -1.121 14.938 4.690 1.00 84.38 80 GLN A O 1
ATOM 599 N N . PHE A 1 81 ? -1.763 12.809 4.335 1.00 87.00 81 PHE A N 1
ATOM 600 C CA . PHE A 1 81 ? -2.149 12.927 2.939 1.00 87.00 81 PHE A CA 1
ATOM 601 C C . PHE A 1 81 ? -3.605 12.506 2.781 1.00 87.00 81 PHE A C 1
ATOM 603 O O . PHE A 1 81 ? -4.040 11.495 3.335 1.00 87.00 81 PHE A O 1
ATOM 610 N N . ASN A 1 82 ? -4.366 13.275 2.013 1.00 88.62 82 ASN A N 1
ATOM 611 C CA . ASN A 1 82 ? -5.670 12.824 1.547 1.00 88.62 82 ASN A CA 1
ATOM 612 C C . ASN A 1 82 ? -5.454 12.122 0.216 1.00 88.62 82 ASN A C 1
ATOM 614 O O . ASN A 1 82 ? -4.831 12.701 -0.672 1.00 88.62 82 ASN A O 1
ATOM 618 N N . VAL A 1 83 ? -5.957 10.899 0.100 1.00 89.50 83 VAL A N 1
ATOM 619 C CA . VAL A 1 83 ? -5.852 10.109 -1.123 1.00 89.50 83 VAL A CA 1
ATOM 620 C C . VAL A 1 83 ? -7.244 9.703 -1.579 1.00 89.50 83 VAL A C 1
ATOM 622 O O . VAL A 1 83 ? -8.126 9.409 -0.762 1.00 89.50 83 VAL A O 1
ATOM 625 N N . ARG A 1 84 ? -7.464 9.696 -2.890 1.00 89.38 84 ARG A N 1
ATOM 626 C CA . ARG A 1 84 ? -8.677 9.128 -3.462 1.00 89.38 84 ARG A CA 1
ATOM 627 C C . ARG A 1 84 ? -8.512 7.629 -3.554 1.00 89.38 84 ARG A C 1
ATOM 629 O O . ARG A 1 84 ? -7.481 7.127 -4.006 1.00 89.38 84 ARG A O 1
ATOM 636 N N . VAL A 1 85 ? -9.546 6.927 -3.109 1.00 90.94 85 VAL A N 1
ATOM 637 C CA . VAL A 1 85 ? -9.597 5.482 -3.235 1.00 90.94 85 VAL A CA 1
ATOM 638 C C . VAL A 1 85 ? -10.868 5.036 -3.929 1.00 90.94 85 VAL A C 1
ATOM 640 O O . VAL A 1 85 ? -11.968 5.519 -3.640 1.00 90.94 85 VAL A O 1
ATOM 643 N N . SER A 1 86 ? -10.716 4.036 -4.783 1.00 90.00 86 SER A N 1
ATOM 644 C CA . SER A 1 86 ? -11.818 3.280 -5.346 1.00 90.00 86 SER A CA 1
ATOM 645 C C . SER A 1 86 ? -11.937 1.942 -4.641 1.00 90.00 86 SER A C 1
ATOM 647 O O . SER A 1 86 ? -10.968 1.327 -4.185 1.00 90.00 86 SER A O 1
ATOM 649 N N . ARG A 1 87 ? -13.177 1.482 -4.530 1.00 88.69 87 ARG A N 1
ATOM 650 C CA . ARG A 1 87 ? -13.473 0.159 -4.008 1.00 88.69 87 ARG A CA 1
ATOM 651 C C . ARG A 1 87 ? -13.240 -0.868 -5.109 1.00 88.69 87 ARG A C 1
ATOM 653 O O . ARG A 1 87 ? -13.896 -0.806 -6.144 1.00 88.69 87 ARG A O 1
ATOM 660 N N . VAL A 1 88 ? -12.350 -1.823 -4.859 1.00 88.62 88 VAL A N 1
ATOM 661 C CA . VAL A 1 88 ? -12.134 -2.974 -5.749 1.00 88.62 88 VAL A CA 1
ATOM 662 C C . VAL A 1 88 ? -13.167 -4.055 -5.442 1.00 88.62 88 VAL A C 1
ATOM 664 O O . VAL A 1 88 ? -13.805 -4.596 -6.340 1.00 88.62 88 VAL A O 1
ATOM 667 N N . ASN A 1 89 ? -13.366 -4.344 -4.156 1.00 90.62 89 ASN A N 1
ATOM 668 C CA . ASN A 1 89 ? -14.411 -5.231 -3.650 1.00 90.62 89 ASN A CA 1
ATOM 669 C C . ASN A 1 89 ? -14.831 -4.780 -2.238 1.00 90.62 89 ASN A C 1
ATOM 671 O O . ASN A 1 89 ? -14.400 -3.735 -1.763 1.00 90.62 89 ASN A O 1
ATOM 675 N N . ALA A 1 90 ? -15.676 -5.537 -1.541 1.00 89.12 90 ALA A N 1
ATOM 676 C CA . ALA A 1 90 ? -16.214 -5.101 -0.251 1.00 89.12 90 ALA A CA 1
ATOM 677 C C . ALA A 1 90 ? -15.169 -4.907 0.877 1.00 89.12 90 ALA A C 1
ATOM 679 O O . ALA A 1 90 ? -15.480 -4.245 1.866 1.00 89.12 90 ALA A O 1
ATOM 680 N N . GLN A 1 91 ? -13.956 -5.442 0.722 1.00 91.94 91 GLN A N 1
ATOM 681 C CA . GLN A 1 91 ? -12.871 -5.428 1.713 1.00 91.94 91 GLN A CA 1
ATOM 682 C C . GLN A 1 91 ? -11.586 -4.767 1.200 1.00 91.94 91 GLN A C 1
ATOM 684 O O . GLN A 1 91 ? -10.675 -4.510 1.982 1.00 91.94 91 GLN A O 1
ATOM 689 N N . VAL A 1 92 ? -11.498 -4.496 -0.105 1.00 91.00 92 VAL A N 1
ATOM 690 C CA . VAL A 1 92 ? -10.291 -3.986 -0.758 1.00 91.00 92 VAL A CA 1
ATOM 691 C C . VAL A 1 92 ? -10.555 -2.625 -1.377 1.00 91.00 92 VAL A C 1
ATOM 693 O O . VAL A 1 92 ? -11.486 -2.443 -2.171 1.00 91.00 92 VAL A O 1
ATOM 696 N N . VAL A 1 93 ? -9.671 -1.685 -1.062 1.00 92.25 93 VAL A N 1
ATOM 697 C CA . VAL A 1 93 ? -9.595 -0.371 -1.703 1.00 92.25 93 VAL A CA 1
ATOM 698 C C . VAL A 1 93 ? -8.261 -0.191 -2.408 1.00 92.25 93 VAL A C 1
ATOM 700 O O . VAL A 1 93 ? -7.242 -0.721 -1.970 1.00 92.25 93 VAL A O 1
ATOM 703 N N . LYS A 1 94 ? -8.280 0.577 -3.494 1.00 92.31 94 LYS A N 1
ATOM 704 C CA . LYS A 1 94 ? -7.119 0.930 -4.311 1.00 92.31 94 LYS A CA 1
ATOM 705 C C . LYS A 1 94 ? -6.979 2.449 -4.370 1.00 92.31 94 LYS A C 1
ATOM 707 O O . LYS A 1 94 ? -7.984 3.141 -4.459 1.00 92.31 94 LYS A O 1
ATOM 712 N N . VAL A 1 95 ? -5.745 2.948 -4.367 1.00 91.75 95 VAL A N 1
ATOM 713 C CA . VAL A 1 95 ? -5.427 4.365 -4.609 1.00 91.75 95 VAL A CA 1
ATOM 714 C C . VAL A 1 95 ? -5.575 4.695 -6.102 1.00 91.75 95 VAL A C 1
ATOM 716 O O . VAL A 1 95 ? -5.079 3.956 -6.953 1.00 91.75 95 VAL A O 1
ATOM 719 N N . ASP A 1 96 ? -6.266 5.790 -6.426 1.00 88.25 96 ASP A N 1
ATOM 720 C CA . ASP A 1 96 ? -6.736 6.064 -7.797 1.00 88.25 96 ASP A CA 1
ATOM 721 C C . ASP A 1 96 ? -5.773 6.876 -8.671 1.00 88.25 96 ASP A C 1
ATOM 723 O O . ASP A 1 96 ? -5.881 6.847 -9.898 1.00 88.25 96 ASP A O 1
ATOM 727 N N . SER A 1 97 ? -4.849 7.623 -8.068 1.00 86.25 97 SER A N 1
ATOM 728 C CA . SER A 1 97 ? -3.971 8.553 -8.783 1.00 86.25 97 SER A CA 1
ATOM 729 C C . SER A 1 97 ? -2.501 8.181 -8.637 1.00 86.25 97 SER A C 1
ATOM 731 O O . SER A 1 97 ? -2.050 7.873 -7.537 1.00 86.25 97 SER A O 1
ATOM 733 N N . HIS A 1 98 ? -1.731 8.311 -9.721 1.00 84.31 98 HIS A N 1
ATOM 734 C CA . HIS A 1 98 ? -0.279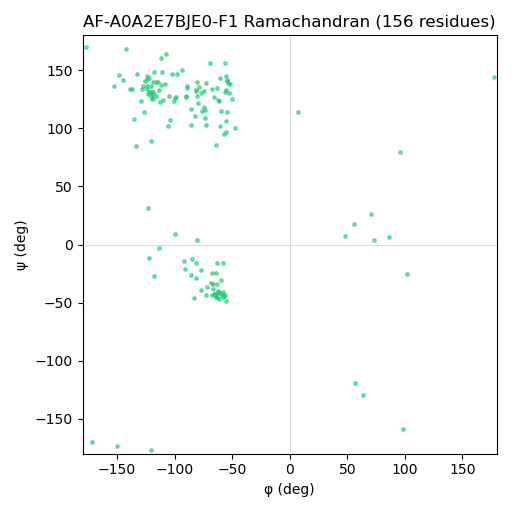 8.092 -9.725 1.00 84.31 98 HIS A CA 1
ATOM 735 C C . HIS A 1 98 ? 0.440 8.976 -8.693 1.00 84.31 98 HIS A C 1
ATOM 737 O O . HIS A 1 98 ? 1.234 8.480 -7.904 1.00 84.31 98 HIS A O 1
ATOM 743 N N . ASN A 1 99 ? 0.076 10.260 -8.597 1.00 86.25 99 ASN A N 1
ATOM 744 C CA . ASN A 1 99 ? 0.685 11.171 -7.619 1.00 86.25 99 ASN A CA 1
ATOM 745 C C . ASN A 1 99 ? 0.414 10.749 -6.165 1.00 86.25 99 ASN A C 1
ATOM 747 O O . ASN A 1 99 ? 1.227 10.998 -5.278 1.00 86.25 99 ASN A O 1
ATOM 751 N N . GLU A 1 100 ? -0.756 10.167 -5.901 1.00 87.50 100 GLU A N 1
ATOM 752 C CA . GLU A 1 100 ? -1.117 9.677 -4.569 1.00 87.50 100 GLU A CA 1
ATOM 753 C C . GLU A 1 100 ? -0.410 8.347 -4.288 1.00 87.50 100 GLU A C 1
ATOM 755 O O . GLU A 1 100 ? 0.109 8.157 -3.193 1.00 87.50 100 GLU A O 1
ATOM 760 N N . ILE A 1 101 ? -0.310 7.467 -5.289 1.00 88.44 101 ILE A N 1
ATOM 761 C CA . ILE A 1 101 ? 0.476 6.229 -5.235 1.00 88.44 101 ILE A CA 1
ATOM 762 C C . ILE A 1 101 ? 1.929 6.534 -4.859 1.00 88.44 101 ILE A C 1
ATOM 764 O O . ILE A 1 101 ? 2.427 5.944 -3.902 1.00 88.44 101 ILE A O 1
ATOM 768 N N . ASP A 1 102 ? 2.575 7.502 -5.510 1.00 84.62 102 ASP A N 1
ATOM 769 C CA . ASP A 1 102 ? 3.954 7.901 -5.202 1.00 84.62 102 ASP A CA 1
ATOM 770 C C . ASP A 1 102 ? 4.117 8.346 -3.742 1.00 84.62 102 ASP A C 1
ATOM 772 O O . ASP A 1 102 ? 5.084 7.980 -3.065 1.00 84.62 102 ASP A O 1
ATOM 776 N N . GLN A 1 103 ? 3.144 9.096 -3.214 1.00 86.44 103 GLN A N 1
ATOM 777 C CA . GLN A 1 103 ? 3.138 9.508 -1.808 1.00 86.44 103 GLN A CA 1
ATOM 778 C C . GLN A 1 103 ? 3.013 8.307 -0.870 1.00 86.44 103 GLN A C 1
ATOM 780 O O . GLN A 1 103 ? 3.758 8.210 0.108 1.00 86.44 103 GLN A O 1
ATOM 785 N N . VAL A 1 104 ? 2.111 7.367 -1.163 1.00 88.19 104 VAL A N 1
ATOM 786 C CA . VAL A 1 104 ? 1.953 6.154 -0.351 1.00 88.19 104 VAL A CA 1
ATOM 787 C C . VAL A 1 104 ? 3.215 5.302 -0.396 1.00 88.19 104 VAL A C 1
ATOM 789 O O . VAL A 1 104 ? 3.686 4.854 0.647 1.00 88.19 104 VAL A O 1
ATOM 792 N N . MET A 1 105 ? 3.814 5.138 -1.571 1.00 86.62 105 MET A N 1
ATOM 793 C CA . MET A 1 105 ? 5.056 4.391 -1.744 1.00 86.62 105 MET A CA 1
ATOM 794 C C . MET A 1 105 ? 6.212 5.031 -0.965 1.00 86.62 105 MET A C 1
ATOM 796 O O . MET A 1 105 ? 6.955 4.323 -0.285 1.00 86.62 105 MET A O 1
ATOM 800 N N . LYS A 1 106 ? 6.313 6.368 -0.949 1.00 83.94 106 LYS A N 1
ATOM 801 C CA . LYS A 1 106 ? 7.263 7.096 -0.090 1.00 83.94 106 LYS A CA 1
ATOM 802 C C . LYS A 1 106 ? 7.047 6.770 1.392 1.00 83.94 106 LYS A C 1
ATOM 804 O O . LYS A 1 106 ? 8.021 6.508 2.101 1.00 83.94 106 LYS A O 1
ATOM 809 N N . VAL A 1 107 ? 5.801 6.752 1.874 1.00 86.25 107 VAL A N 1
ATOM 810 C CA . VAL A 1 107 ? 5.490 6.379 3.269 1.00 86.25 107 VAL A CA 1
ATOM 811 C C . VAL A 1 107 ? 5.893 4.932 3.547 1.00 86.25 107 VAL A C 1
ATOM 813 O O . VAL A 1 107 ? 6.561 4.680 4.548 1.00 86.25 107 VAL A O 1
ATOM 816 N N . LEU A 1 108 ? 5.570 3.997 2.650 1.00 86.44 108 LEU A N 1
ATOM 817 C CA . LEU A 1 108 ? 5.975 2.595 2.772 1.00 86.44 108 LEU A CA 1
ATOM 818 C C . LEU A 1 108 ? 7.505 2.438 2.808 1.00 86.44 108 LEU A C 1
ATOM 820 O O . LEU A 1 108 ? 8.003 1.523 3.451 1.00 86.44 108 LEU A O 1
ATOM 824 N N . GLN A 1 109 ? 8.281 3.309 2.166 1.00 82.25 109 GLN A N 1
ATOM 825 C CA . GLN A 1 109 ? 9.746 3.237 2.227 1.00 82.25 109 GLN A CA 1
ATOM 826 C C . GLN A 1 109 ? 10.369 3.851 3.480 1.00 82.25 109 GLN A C 1
ATOM 828 O O . GLN A 1 109 ? 11.472 3.462 3.859 1.00 82.25 109 GLN A O 1
ATOM 833 N N . THR A 1 110 ? 9.729 4.856 4.073 1.00 81.56 110 THR A N 1
ATOM 834 C CA . THR A 1 110 ? 10.402 5.758 5.023 1.00 81.56 110 THR A CA 1
ATOM 835 C C . THR A 1 110 ? 9.817 5.710 6.424 1.00 81.56 110 THR A C 1
ATOM 837 O O . THR A 1 110 ? 10.528 5.969 7.395 1.00 81.56 110 THR A O 1
ATOM 840 N N . ALA A 1 111 ? 8.537 5.365 6.553 1.00 84.50 111 ALA A N 1
ATOM 841 C CA . ALA A 1 111 ? 7.876 5.250 7.837 1.00 84.50 111 ALA A CA 1
ATOM 842 C C . ALA A 1 111 ? 7.928 3.796 8.334 1.00 84.50 111 ALA A C 1
ATOM 844 O O . ALA A 1 111 ? 7.922 2.876 7.520 1.00 84.50 111 ALA A O 1
ATOM 845 N N . PRO A 1 112 ? 7.940 3.566 9.660 1.00 82.38 112 PRO A N 1
ATOM 846 C CA . PRO A 1 112 ? 7.786 2.231 10.248 1.00 82.38 112 PRO A CA 1
ATOM 847 C C . PRO A 1 112 ? 6.318 1.782 10.333 1.00 82.38 112 PRO A C 1
ATOM 849 O O . PRO A 1 112 ? 6.032 0.603 10.554 1.00 82.38 112 PRO A O 1
ATOM 852 N N . ARG A 1 113 ? 5.383 2.734 10.199 1.00 86.19 113 ARG A N 1
ATOM 853 C CA . ARG A 1 113 ? 3.941 2.505 10.229 1.00 86.19 113 ARG A CA 1
ATOM 854 C C . ARG A 1 113 ? 3.198 3.491 9.335 1.00 86.19 113 ARG A C 1
ATOM 856 O O . ARG A 1 113 ? 3.548 4.674 9.279 1.00 86.19 113 ARG A O 1
ATOM 863 N N . LEU A 1 114 ? 2.118 3.000 8.742 1.00 89.06 114 LEU A N 1
ATOM 864 C CA . LEU A 1 114 ? 1.147 3.748 7.957 1.00 89.06 114 LEU A CA 1
ATOM 865 C C . LEU A 1 114 ? -0.218 3.641 8.637 1.00 89.06 114 LEU A C 1
ATOM 867 O O . LEU A 1 114 ? -0.697 2.547 8.909 1.00 89.06 114 LEU A O 1
ATOM 871 N N . VAL A 1 115 ? -0.856 4.770 8.917 1.00 89.56 115 VAL A N 1
ATOM 872 C CA . VAL A 1 115 ? -2.234 4.811 9.412 1.00 89.56 115 VAL A CA 1
ATOM 873 C C . VAL A 1 115 ? -3.138 5.139 8.244 1.00 89.56 115 VAL A C 1
ATOM 875 O O . VAL A 1 115 ? -2.948 6.165 7.592 1.00 89.56 115 VAL A O 1
ATOM 878 N N . LEU A 1 116 ? -4.119 4.284 7.988 1.00 91.06 116 LEU A N 1
ATOM 879 C CA . LEU A 1 116 ? -5.113 4.486 6.946 1.00 91.06 116 LEU A CA 1
ATOM 880 C C . LEU A 1 116 ? -6.484 4.632 7.594 1.00 91.06 116 LEU A C 1
ATOM 882 O O . LEU A 1 116 ? -6.914 3.783 8.375 1.00 91.06 116 LEU A O 1
ATOM 886 N N . ARG A 1 117 ? -7.177 5.710 7.244 1.00 89.81 117 ARG A N 1
ATOM 887 C CA . ARG A 1 117 ? -8.572 5.933 7.606 1.00 89.81 117 ARG A CA 1
ATOM 888 C C . ARG A 1 117 ? -9.431 5.881 6.356 1.00 89.81 117 ARG A C 1
ATOM 890 O O . ARG A 1 117 ? -9.215 6.688 5.459 1.00 89.81 117 ARG A O 1
ATOM 897 N N . VAL A 1 118 ? -10.418 4.989 6.331 1.00 88.19 118 VAL A N 1
ATOM 898 C CA . VAL A 1 118 ? -11.416 4.863 5.257 1.00 88.19 118 VAL A CA 1
ATOM 899 C C . VAL A 1 118 ? -12.798 4.922 5.897 1.00 88.19 118 VAL A C 1
ATOM 901 O O . VAL A 1 118 ? -13.161 4.067 6.704 1.00 88.19 118 VAL A O 1
ATOM 904 N N . GLY A 1 119 ? -13.563 5.973 5.595 1.00 84.94 119 GLY A N 1
ATOM 905 C CA . GLY A 1 119 ? -14.824 6.232 6.294 1.00 84.94 119 GLY A CA 1
ATOM 906 C C . GLY A 1 119 ? -14.623 6.357 7.815 1.00 84.94 119 GLY A C 1
ATOM 907 O O . GLY A 1 119 ? -13.913 7.254 8.290 1.00 84.94 119 GLY A O 1
ATOM 908 N N . LYS A 1 12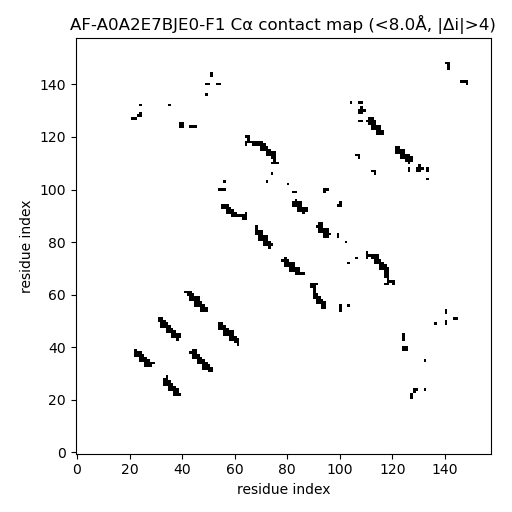0 ? -15.262 5.466 8.585 1.00 82.56 120 LYS A N 1
ATOM 909 C CA . LYS A 1 120 ? -15.126 5.395 10.053 1.00 82.56 120 LYS A CA 1
ATOM 910 C C . LYS A 1 120 ? -14.037 4.435 10.537 1.00 82.56 120 LYS A C 1
ATOM 912 O O . LYS A 1 120 ? -13.656 4.513 11.701 1.00 82.56 120 LYS A O 1
ATOM 917 N N . GLN A 1 121 ? -13.525 3.561 9.676 1.00 83.88 121 GLN A N 1
ATOM 918 C CA . GLN A 1 121 ? -12.482 2.607 10.045 1.00 83.88 121 GLN A CA 1
ATOM 919 C C . GLN A 1 121 ? -11.117 3.294 10.005 1.00 83.88 121 GLN A C 1
ATOM 921 O O . GLN A 1 121 ? -10.797 4.013 9.059 1.00 83.88 121 GLN A O 1
ATOM 926 N N . THR A 1 122 ? -10.328 3.106 11.062 1.00 88.19 122 THR A N 1
ATOM 927 C CA . THR A 1 122 ? -8.948 3.594 11.162 1.00 88.19 122 THR A CA 1
ATOM 928 C C . THR A 1 122 ? -8.063 2.436 11.585 1.00 88.19 122 THR A C 1
ATOM 930 O O . THR A 1 122 ? -8.295 1.848 12.638 1.00 88.19 122 THR A O 1
ATOM 933 N N . THR A 1 123 ? -7.044 2.148 10.783 1.00 88.50 123 THR A N 1
ATOM 934 C CA . THR A 1 123 ? -6.177 0.984 10.967 1.00 88.50 123 THR A CA 1
ATOM 935 C C . THR A 1 123 ? -4.713 1.382 10.863 1.00 88.50 123 THR A C 1
ATOM 937 O O . THR A 1 123 ? -4.348 2.267 10.087 1.00 88.50 123 THR A O 1
ATOM 940 N N . ASN A 1 124 ? -3.869 0.698 11.636 1.00 88.12 124 ASN A N 1
ATOM 941 C CA . ASN A 1 124 ? -2.420 0.805 11.547 1.00 88.12 124 ASN A CA 1
ATOM 942 C C . ASN A 1 124 ? -1.860 -0.368 10.738 1.00 88.12 124 ASN A C 1
ATOM 944 O O . ASN A 1 124 ? -2.086 -1.524 11.077 1.00 88.12 124 ASN A O 1
ATOM 948 N N . PHE A 1 125 ? -1.081 -0.054 9.716 1.00 86.56 125 PHE A N 1
ATOM 949 C CA . PHE A 1 125 ? -0.311 -0.998 8.925 1.00 86.56 125 PHE A CA 1
ATOM 950 C C . PHE A 1 125 ? 1.152 -0.877 9.339 1.00 86.56 125 PHE A C 1
ATOM 952 O O . PHE A 1 125 ? 1.719 0.221 9.375 1.00 86.56 125 PHE A O 1
ATOM 959 N N . ALA A 1 126 ? 1.766 -2.002 9.675 1.00 84.06 126 ALA A N 1
ATOM 960 C CA . ALA A 1 126 ? 3.202 -2.081 9.830 1.00 84.06 126 ALA A CA 1
ATOM 961 C C . ALA A 1 126 ? 3.861 -2.016 8.446 1.00 84.06 126 ALA A C 1
ATOM 963 O O . ALA A 1 126 ? 3.395 -2.614 7.479 1.00 84.06 126 ALA A O 1
ATOM 964 N N . THR A 1 127 ? 4.963 -1.279 8.350 1.00 81.06 127 THR A N 1
ATOM 965 C CA . THR A 1 127 ? 5.724 -1.105 7.101 1.00 81.06 127 THR A CA 1
ATOM 966 C C . THR A 1 127 ? 7.174 -1.552 7.303 1.00 81.06 127 THR A C 1
ATOM 968 O O . THR A 1 127 ? 8.120 -1.019 6.733 1.00 81.06 127 THR A O 1
ATOM 971 N N . PHE A 1 128 ? 7.393 -2.540 8.173 1.00 70.31 128 PHE A N 1
ATOM 972 C CA . PHE A 1 128 ? 8.719 -3.128 8.342 1.00 70.31 128 PHE A CA 1
ATOM 973 C C . PHE A 1 128 ? 9.114 -3.893 7.072 1.00 70.31 128 PHE A C 1
ATOM 975 O O . PHE A 1 128 ? 8.318 -4.636 6.507 1.00 70.31 128 PHE A O 1
ATOM 982 N N . GLY A 1 129 ? 10.346 -3.687 6.599 1.00 66.38 129 GLY A N 1
ATOM 983 C CA . GLY A 1 129 ? 10.877 -4.378 5.418 1.00 66.38 129 GLY A CA 1
ATOM 984 C C . GLY A 1 129 ? 10.305 -3.918 4.070 1.00 66.38 129 GLY A C 1
ATOM 985 O O . GLY A 1 129 ? 10.674 -4.469 3.035 1.00 66.38 129 GLY A O 1
ATOM 986 N N . SER A 1 130 ? 9.439 -2.899 4.030 1.00 74.06 130 SER A N 1
ATOM 987 C CA . SER A 1 130 ? 8.843 -2.432 2.773 1.00 74.06 130 SER A CA 1
ATOM 988 C C . SER A 1 130 ? 9.767 -1.586 1.914 1.00 74.06 130 SER A C 1
ATOM 990 O O . SER A 1 130 ? 9.576 -1.586 0.708 1.00 74.06 130 SER A O 1
ATOM 992 N N . ALA A 1 131 ? 10.813 -0.951 2.452 1.00 75.94 131 ALA A N 1
ATOM 993 C CA . ALA A 1 131 ? 11.749 -0.180 1.629 1.00 75.94 131 ALA A CA 1
ATOM 994 C C . ALA A 1 131 ? 12.397 -1.020 0.512 1.00 75.94 131 ALA A C 1
ATOM 996 O O . ALA A 1 131 ? 12.456 -0.586 -0.638 1.00 75.94 131 ALA A O 1
ATOM 997 N N . GLU A 1 132 ? 12.840 -2.239 0.833 1.00 75.81 132 GLU A N 1
ATOM 998 C CA . GLU A 1 132 ? 13.443 -3.147 -0.143 1.00 75.81 132 GLU A CA 1
ATOM 999 C C . GLU A 1 132 ? 12.403 -3.730 -1.101 1.00 75.81 132 GLU A C 1
ATOM 1001 O O . GLU A 1 132 ? 12.643 -3.746 -2.303 1.00 75.81 132 GLU A O 1
ATOM 1006 N N . ALA A 1 133 ? 11.236 -4.149 -0.604 1.00 72.75 133 ALA A N 1
ATOM 1007 C CA . ALA A 1 133 ? 10.162 -4.687 -1.440 1.00 72.75 133 ALA A CA 1
ATOM 1008 C C . ALA A 1 133 ? 9.615 -3.646 -2.429 1.00 72.75 133 ALA A C 1
ATOM 1010 O O . ALA A 1 133 ? 9.428 -3.939 -3.607 1.00 72.75 133 ALA A O 1
ATOM 1011 N N . VAL A 1 134 ? 9.445 -2.411 -1.961 1.00 77.06 134 VAL A N 1
ATOM 1012 C CA . VAL A 1 134 ? 9.061 -1.261 -2.775 1.00 77.06 134 VAL A CA 1
ATOM 1013 C C . VAL A 1 134 ? 10.178 -0.900 -3.766 1.00 77.06 134 VAL A C 1
ATOM 1015 O O . VAL A 1 134 ? 9.915 -0.601 -4.924 1.00 77.06 134 VAL A O 1
ATOM 1018 N N . ARG A 1 135 ? 11.457 -0.984 -3.374 1.00 76.44 135 ARG A N 1
ATOM 1019 C CA . ARG A 1 135 ? 12.565 -0.802 -4.328 1.00 76.44 135 ARG A CA 1
ATOM 1020 C C . ARG A 1 135 ? 12.589 -1.905 -5.386 1.00 76.44 135 ARG A C 1
ATOM 1022 O O . ARG A 1 135 ? 12.800 -1.606 -6.554 1.00 76.44 135 ARG A O 1
ATOM 1029 N N . ARG A 1 136 ? 12.381 -3.162 -4.980 1.00 74.06 136 ARG A N 1
ATOM 1030 C CA . ARG A 1 136 ? 12.316 -4.326 -5.872 1.00 74.06 136 ARG A CA 1
ATOM 1031 C C . ARG A 1 136 ? 11.213 -4.140 -6.896 1.00 74.06 136 ARG A C 1
ATOM 1033 O O . ARG A 1 136 ? 11.429 -4.433 -8.065 1.00 74.06 136 ARG A O 1
ATOM 1040 N N . CYS A 1 137 ? 10.061 -3.645 -6.467 1.00 71.12 137 CYS A N 1
ATOM 1041 C CA . CYS A 1 137 ? 8.973 -3.450 -7.394 1.00 71.12 137 CYS A CA 1
ATOM 1042 C C . CYS A 1 137 ? 9.210 -2.284 -8.358 1.00 71.12 137 CYS A C 1
ATOM 1044 O O . CYS A 1 137 ? 8.927 -2.436 -9.538 1.00 71.12 137 CYS A O 1
ATOM 1046 N N . TRP A 1 138 ? 9.834 -1.193 -7.903 1.00 74.81 138 TRP A N 1
ATOM 1047 C CA . TRP A 1 138 ? 10.256 -0.113 -8.794 1.00 74.81 138 TRP A CA 1
ATOM 1048 C C . TRP A 1 138 ? 11.265 -0.582 -9.841 1.00 74.81 138 TRP A C 1
ATOM 1050 O O . TRP A 1 138 ? 11.095 -0.302 -11.018 1.00 74.81 138 TRP A O 1
ATOM 1060 N N . THR A 1 139 ? 12.296 -1.330 -9.436 1.00 70.44 139 THR A N 1
ATOM 1061 C CA . THR A 1 139 ? 13.296 -1.853 -10.379 1.00 70.44 139 THR A CA 1
ATOM 1062 C C . THR A 1 139 ? 12.669 -2.783 -11.415 1.00 70.44 139 THR A C 1
ATOM 1064 O O . THR A 1 139 ? 12.990 -2.673 -12.589 1.00 70.44 139 THR A O 1
ATOM 1067 N N . GLN A 1 140 ? 11.737 -3.653 -11.015 1.00 67.00 140 GLN A N 1
ATOM 1068 C CA . GLN A 1 140 ? 11.061 -4.530 -11.975 1.00 67.00 140 GLN A CA 1
ATOM 1069 C C . GLN A 1 140 ? 10.171 -3.768 -12.960 1.00 67.00 140 GLN A C 1
ATOM 1071 O O . GLN A 1 140 ? 10.060 -4.169 -14.113 1.00 67.00 140 GLN A O 1
ATOM 1076 N N . GLU A 1 141 ? 9.542 -2.677 -12.529 1.00 66.19 141 GLU A N 1
ATOM 1077 C CA . GLU A 1 141 ? 8.762 -1.819 -13.418 1.00 66.19 141 GLU A CA 1
ATOM 1078 C C . GLU A 1 141 ? 9.660 -1.089 -14.429 1.00 66.19 141 GLU A C 1
ATOM 1080 O O . GLU A 1 141 ? 9.352 -1.064 -15.618 1.00 66.19 141 GLU A O 1
ATOM 1085 N N . GLU A 1 142 ? 10.800 -0.557 -13.974 1.00 66.94 142 GLU A N 1
ATOM 1086 C CA . GLU A 1 142 ? 11.816 0.056 -14.840 1.00 66.94 142 GLU A CA 1
ATOM 1087 C C . GLU A 1 142 ? 12.359 -0.956 -15.869 1.00 66.94 142 GLU A C 1
ATOM 1089 O O . GLU A 1 142 ? 12.479 -0.636 -17.055 1.00 66.94 142 GLU A O 1
ATOM 1094 N N . ASP A 1 143 ? 12.620 -2.196 -15.440 1.00 67.06 143 ASP A N 1
ATOM 1095 C CA . ASP A 1 143 ? 13.071 -3.285 -16.313 1.00 67.06 143 ASP A CA 1
ATOM 1096 C C . ASP A 1 143 ? 11.990 -3.688 -17.332 1.00 67.06 143 ASP A C 1
ATOM 1098 O O . ASP A 1 143 ? 12.291 -3.880 -18.512 1.00 67.06 143 ASP A O 1
ATOM 1102 N N . ALA A 1 144 ? 10.723 -3.778 -16.908 1.00 61.06 144 ALA A N 1
ATOM 1103 C CA . ALA A 1 144 ? 9.595 -4.121 -17.777 1.00 61.06 144 ALA A CA 1
ATOM 1104 C C . ALA A 1 144 ? 9.281 -3.020 -18.802 1.00 61.06 144 ALA A C 1
ATOM 1106 O O . ALA A 1 144 ? 8.875 -3.314 -19.926 1.00 61.06 144 ALA A O 1
ATOM 1107 N N . PHE A 1 145 ? 9.482 -1.756 -18.430 1.00 58.94 145 PHE A N 1
ATOM 1108 C CA . PHE A 1 145 ? 9.267 -0.607 -19.307 1.00 58.94 145 PHE A CA 1
ATOM 1109 C C . PHE A 1 145 ? 10.482 -0.294 -20.198 1.00 58.94 145 PHE A C 1
ATOM 1111 O O . PHE A 1 145 ? 10.370 0.470 -21.156 1.00 58.94 145 PHE A O 1
ATOM 1118 N N . GLY A 1 146 ? 11.645 -0.892 -19.917 1.00 55.81 146 GLY A N 1
ATOM 1119 C CA . GLY A 1 146 ? 12.882 -0.662 -20.665 1.00 55.81 146 GLY A CA 1
ATOM 1120 C C . GLY A 1 146 ? 13.494 0.724 -20.429 1.00 55.81 146 GLY A C 1
ATOM 1121 O O . GLY A 1 146 ? 14.186 1.244 -21.307 1.00 55.81 146 GLY A O 1
ATOM 1122 N N . GLY A 1 147 ? 13.238 1.346 -19.272 1.00 58.09 147 GLY A N 1
ATOM 1123 C CA . GLY A 1 147 ? 13.717 2.693 -18.957 1.00 58.09 147 GLY A CA 1
ATOM 1124 C C . GLY A 1 147 ? 13.371 3.169 -17.544 1.00 58.09 147 GLY A C 1
ATOM 1125 O O . GLY A 1 147 ? 12.586 2.553 -16.832 1.00 58.09 147 GLY A O 1
ATOM 1126 N N . PHE A 1 148 ? 13.959 4.297 -17.132 1.00 55.78 148 PHE A N 1
ATOM 1127 C CA . PHE A 1 148 ? 13.673 4.914 -15.834 1.00 55.78 148 PHE A CA 1
ATOM 1128 C C . PHE A 1 148 ? 12.296 5.581 -15.857 1.00 55.78 148 PHE A C 1
ATOM 1130 O O . PHE A 1 148 ? 12.085 6.552 -16.583 1.00 55.78 148 PHE A O 1
ATOM 1137 N N . LEU A 1 149 ? 11.375 5.077 -15.042 1.00 55.38 149 LEU A N 1
ATOM 1138 C CA . LEU A 1 149 ? 10.011 5.597 -14.955 1.00 55.38 149 LEU A CA 1
ATOM 1139 C C . LEU A 1 149 ? 9.875 6.770 -13.979 1.00 55.38 149 LEU A C 1
ATOM 1141 O O . LEU A 1 149 ? 9.020 7.633 -14.164 1.00 55.38 149 LEU A O 1
ATOM 1145 N N . PHE A 1 150 ? 10.754 6.852 -12.975 1.00 53.62 150 PHE A N 1
ATOM 1146 C CA . PHE A 1 150 ? 10.648 7.846 -11.909 1.00 53.62 150 PHE A CA 1
ATOM 1147 C C . PHE A 1 150 ? 11.995 8.486 -11.608 1.00 53.62 150 PHE A C 1
ATOM 1149 O O . PHE A 1 150 ? 12.843 7.852 -10.992 1.00 53.62 150 PHE A O 1
ATOM 1156 N N . GLY A 1 151 ? 12.166 9.755 -11.999 1.00 46.88 151 GLY A N 1
ATOM 1157 C CA . GLY A 1 151 ?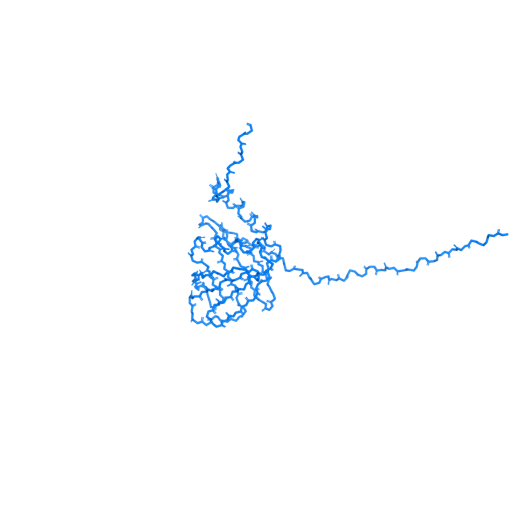 12.989 10.781 -11.332 1.00 46.88 151 GLY A CA 1
ATOM 1158 C C . GLY A 1 151 ? 14.429 10.466 -10.893 1.00 46.88 151 GLY A C 1
ATOM 1159 O O . GLY A 1 151 ? 15.038 11.295 -10.216 1.00 46.88 151 GLY A O 1
ATOM 1160 N N . ARG A 1 152 ? 15.007 9.315 -11.235 1.00 47.00 152 ARG A N 1
ATOM 1161 C CA . ARG A 1 152 ? 16.417 9.023 -11.025 1.00 47.00 152 ARG A CA 1
ATOM 1162 C C . ARG A 1 152 ? 17.167 9.777 -12.104 1.00 47.00 152 ARG A C 1
ATOM 1164 O O . ARG A 1 152 ? 17.015 9.485 -13.287 1.00 47.00 152 ARG A O 1
ATOM 1171 N N . ASN A 1 153 ? 17.976 10.754 -11.694 1.00 41.34 153 ASN A N 1
ATOM 1172 C CA . ASN A 1 153 ? 19.033 11.238 -12.57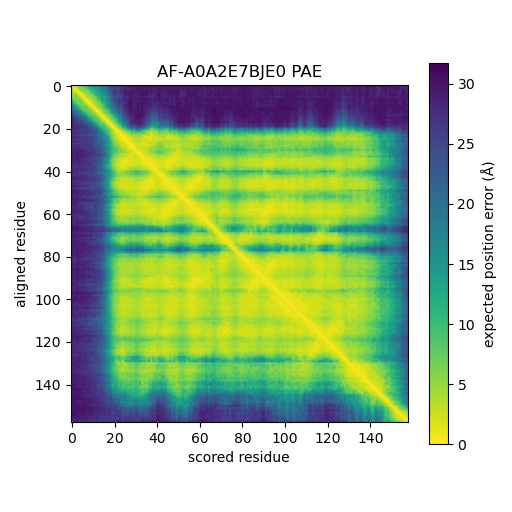3 1.00 41.34 153 ASN A CA 1
ATOM 1173 C C . ASN A 1 153 ? 19.791 10.001 -13.073 1.00 41.34 153 ASN A C 1
ATOM 1175 O O . ASN A 1 153 ? 20.208 9.193 -12.232 1.00 41.34 153 ASN A O 1
ATOM 1179 N N . PRO A 1 154 ? 19.936 9.812 -14.396 1.00 47.00 154 PRO A N 1
ATOM 1180 C CA . PRO A 1 154 ? 20.720 8.703 -14.904 1.00 47.00 154 PRO A CA 1
ATOM 1181 C C . PRO A 1 154 ? 22.116 8.775 -14.271 1.00 47.00 154 PRO A C 1
ATOM 1183 O O . PRO A 1 154 ? 22.637 9.881 -14.071 1.00 47.00 154 PRO A O 1
ATOM 1186 N N . PRO A 1 155 ? 22.728 7.631 -13.911 1.00 47.53 155 PRO A N 1
ATOM 1187 C CA . PRO A 1 155 ? 24.116 7.645 -13.478 1.00 47.53 155 PRO A CA 1
ATOM 1188 C C . PRO A 1 155 ? 24.951 8.335 -14.570 1.00 47.53 155 PRO A C 1
ATOM 1190 O O . PRO A 1 155 ? 24.677 8.115 -15.756 1.00 47.53 155 PRO A O 1
ATOM 1193 N N . PRO A 1 156 ? 25.924 9.194 -14.210 1.00 37.16 156 PRO A N 1
ATOM 1194 C CA . PRO A 1 156 ? 26.739 9.870 -15.209 1.00 37.16 156 PRO A CA 1
ATOM 1195 C C . PRO A 1 156 ? 27.377 8.821 -16.132 1.00 37.16 156 PRO A C 1
ATOM 1197 O O . PRO A 1 156 ? 27.758 7.747 -15.647 1.00 37.16 156 PRO A O 1
ATOM 1200 N N . PRO A 1 157 ? 27.462 9.092 -17.448 1.00 54.91 157 PRO A N 1
ATOM 1201 C CA . PRO A 1 157 ? 28.095 8.168 -18.378 1.00 54.91 157 PRO A CA 1
ATOM 1202 C C . PRO A 1 157 ? 29.518 7.863 -17.895 1.00 54.91 157 PRO A C 1
ATOM 1204 O O . PRO A 1 157 ? 30.238 8.774 -17.478 1.00 54.91 157 PRO A O 1
ATOM 1207 N N . ARG A 1 158 ? 29.871 6.572 -17.886 1.00 52.19 158 ARG A N 1
ATOM 1208 C CA . ARG A 1 158 ? 31.234 6.110 -17.598 1.00 52.19 158 ARG A CA 1
ATOM 1209 C C . ARG A 1 158 ? 32.193 6.528 -18.701 1.00 52.19 158 ARG A C 1
ATOM 1211 O O . ARG A 1 158 ? 31.770 6.481 -19.877 1.00 52.19 158 ARG A O 1
#

Solvent-accessible surface area (backbone atoms only — not comparable to full-atom values): 9434 Å² total; per-residue (Å²): 141,83,86,84,82,82,81,82,86,74,83,79,79,78,72,75,70,80,65,84,70,73,62,58,76,44,78,45,81,54,86,86,25,41,35,40,35,33,57,43,76,92,63,26,30,46,36,39,36,39,38,96,90,47,81,44,43,35,41,38,45,73,54,76,60,69,94,63,50,58,31,38,41,29,35,82,79,89,48,79,45,81,38,56,35,46,76,77,50,67,36,30,38,30,54,71,43,71,75,50,40,54,52,52,50,50,42,37,48,72,30,67,33,41,34,44,31,48,64,88,50,72,48,79,39,73,25,63,76,30,41,60,55,54,48,52,51,50,52,53,50,24,63,74,70,73,46,89,82,67,95,65,75,73,78,78,86,130